Protein AF-A0A4D6WTR0-F1 (afdb_monomer)

Radius of gyration: 11.2 Å; Cα contacts (8 Å, |Δi|>4): 32; chains: 1; bounding box: 31×15×21 Å

Solvent-accessible surface area (backbone atoms only — not comparable to full-atom values): 2485 Å² total; per-residue (Å²): 135,56,77,69,55,55,53,51,46,43,63,72,54,16,53,70,50,24,60,75,37,72,70,33,38,52,52,46,51,53,33,55,75,67,64,45,92,70,70,40,87,106

Nearest PDB structures (foldseek):
  8fom-assembly1_R7  TM=9.722E-01  e=1.100E-02  Thermus thermophilus HB8
  8b7y-assembly1_k  TM=8.998E-01  e=8.924E-03  Escherichia coli K-12
  4v74-assembly1_B2  TM=8.487E-01  e=5.113E-03  Escherichia coli K-12
  3jcn-assembly1_2  TM=9.620E-01  e=1.558E-02  Escherichia coli
  4wt1-assembly2_L5  TM=9.153E-01  e=1.355E-02  Thermus thermophilus HB8

pLDDT: mean 91.19, std 8.65, range [58.62, 98.12]

Secondary structure (DSSP, 8-state):
--HHHHHHHHHHHSHHHHHHSHHHHHHHHHHHHTT-S-SS--

Mean predicted aligned error: 3.69 Å

Organism: NCBI:txid131097

Foldseek 3Di:
DDPVVVVVCCCCFNPVNLVVDPNSVVQLVVCVVVVPPDSGPD

Sequence (42 aa):
MNKGTKLKQLRKSGFRARIKKVSGRRIIKLKRKKQRYQISIH

InterPro domains:
  IPR000271 Large ribosomal subunit protein bL34 [PF00468] (4-40)

Structure (mmCIF, N/CA/C/O backbone):
data_AF-A0A4D6WTR0-F1
#
_entry.id   AF-A0A4D6WTR0-F1
#
loop_
_atom_site.group_PDB
_atom_site.id
_atom_site.type_symbol
_atom_site.label_atom_id
_atom_site.label_alt_id
_atom_site.label_comp_id
_atom_site.label_asym_id
_atom_site.label_entity_id
_atom_site.label_seq_id
_atom_site.pdbx_PDB_ins_code
_atom_site.Cartn_x
_atom_site.Cartn_y
_atom_site.Cartn_z
_atom_site.occupancy
_atom_site.B_iso_or_equiv
_atom_site.auth_seq_id
_atom_site.auth_comp_id
_atom_site.auth_asym_id
_atom_site.auth_atom_id
_atom_site.pdbx_PDB_model_num
ATOM 1 N N . MET A 1 1 ? 20.180 3.544 2.607 1.00 58.62 1 MET A N 1
ATOM 2 C CA . MET A 1 1 ? 19.142 3.037 1.673 1.00 58.62 1 MET A CA 1
ATOM 3 C C . MET A 1 1 ? 19.552 3.388 0.248 1.00 58.62 1 MET A C 1
ATOM 5 O O . MET A 1 1 ? 19.529 4.562 -0.106 1.00 58.62 1 MET A O 1
ATOM 9 N N . ASN A 1 2 ? 19.977 2.404 -0.546 1.00 75.75 2 ASN A N 1
ATOM 10 C CA . ASN A 1 2 ? 20.517 2.646 -1.891 1.00 75.75 2 ASN A CA 1
ATOM 11 C C . ASN A 1 2 ? 19.399 3.068 -2.863 1.00 75.75 2 ASN A C 1
ATOM 13 O O . ASN A 1 2 ? 18.224 2.764 -2.632 1.00 75.75 2 ASN A O 1
ATOM 17 N N . LYS A 1 3 ? 19.745 3.762 -3.959 1.00 72.94 3 LYS A N 1
ATOM 18 C CA . LYS A 1 3 ? 18.772 4.295 -4.940 1.00 72.94 3 LYS A CA 1
ATOM 19 C C . LYS A 1 3 ? 17.791 3.215 -5.446 1.00 72.94 3 LYS A C 1
ATOM 21 O O . LYS A 1 3 ? 16.589 3.462 -5.512 1.00 72.94 3 LYS A O 1
ATOM 26 N N . GLY A 1 4 ? 18.267 1.988 -5.685 1.00 79.06 4 GLY A N 1
ATOM 27 C CA . GLY A 1 4 ? 17.427 0.854 -6.105 1.00 79.06 4 GLY A CA 1
ATOM 28 C C . GLY A 1 4 ? 16.410 0.382 -5.053 1.00 79.06 4 GLY A C 1
ATOM 29 O O . GLY A 1 4 ? 15.285 0.009 -5.392 1.00 79.06 4 GLY A O 1
ATOM 30 N N . THR A 1 5 ? 16.747 0.462 -3.764 1.00 89.31 5 THR A N 1
ATOM 31 C CA . THR A 1 5 ? 15.862 0.034 -2.667 1.00 89.31 5 THR A CA 1
ATOM 32 C C . THR A 1 5 ? 14.676 0.986 -2.499 1.00 89.31 5 THR A C 1
ATOM 34 O O . THR A 1 5 ? 13.555 0.523 -2.290 1.00 89.31 5 THR A O 1
ATOM 37 N N . LYS A 1 6 ? 14.889 2.298 -2.696 1.00 88.62 6 LYS A N 1
ATOM 38 C CA . LYS A 1 6 ? 13.819 3.317 -2.718 1.00 88.62 6 LYS A CA 1
ATOM 39 C C . LYS A 1 6 ? 12.793 3.027 -3.817 1.00 88.62 6 LYS A C 1
ATOM 41 O O . LYS A 1 6 ? 11.591 2.982 -3.560 1.00 88.62 6 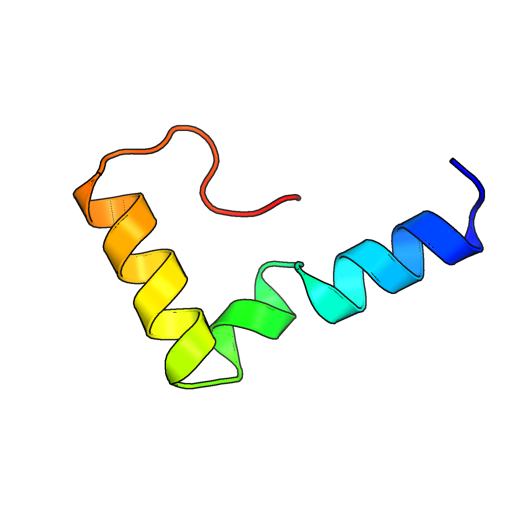LYS A O 1
ATOM 46 N N . LEU A 1 7 ? 13.267 2.737 -5.032 1.00 91.31 7 LEU A N 1
ATOM 47 C CA . LEU A 1 7 ? 12.395 2.409 -6.163 1.00 91.31 7 LEU A CA 1
ATOM 48 C C . LEU A 1 7 ? 11.613 1.105 -5.932 1.00 91.31 7 LEU A C 1
ATOM 50 O O . LEU A 1 7 ? 10.412 1.036 -6.207 1.00 91.31 7 LEU A O 1
ATOM 54 N N . LYS A 1 8 ? 12.269 0.072 -5.388 1.00 91.44 8 LYS A N 1
ATOM 55 C CA . LYS A 1 8 ? 11.616 -1.198 -5.030 1.00 91.44 8 LYS A CA 1
ATOM 56 C C . LYS A 1 8 ? 10.511 -0.982 -3.991 1.00 91.44 8 LYS A C 1
ATOM 58 O O . LYS A 1 8 ? 9.414 -1.520 -4.151 1.00 91.44 8 LYS A O 1
ATOM 63 N N . GLN A 1 9 ? 10.771 -0.173 -2.966 1.00 91.38 9 GLN A N 1
ATOM 64 C CA . GLN A 1 9 ? 9.805 0.147 -1.914 1.00 91.38 9 GLN A CA 1
ATOM 65 C C . GLN A 1 9 ? 8.587 0.899 -2.468 1.00 91.38 9 GLN A C 1
ATOM 67 O O . GLN A 1 9 ? 7.447 0.515 -2.191 1.00 91.38 9 GLN A O 1
ATOM 72 N N . LEU A 1 10 ? 8.802 1.899 -3.325 1.00 91.25 10 LEU A N 1
ATOM 73 C CA . LEU A 1 10 ? 7.729 2.616 -4.021 1.00 91.25 10 LEU A CA 1
ATOM 74 C C . LEU A 1 10 ? 6.850 1.675 -4.855 1.00 91.25 10 LEU A C 1
ATOM 76 O O . LEU A 1 10 ? 5.623 1.708 -4.753 1.00 91.25 10 LEU A O 1
ATOM 80 N N . ARG A 1 11 ? 7.466 0.777 -5.631 1.00 92.00 11 ARG A N 1
ATOM 81 C CA . ARG A 1 11 ? 6.748 -0.187 -6.481 1.00 92.00 11 ARG A CA 1
ATOM 82 C C . ARG A 1 11 ? 5.947 -1.218 -5.687 1.00 92.00 11 ARG A C 1
ATOM 84 O O . ARG A 1 11 ? 4.869 -1.613 -6.123 1.00 92.00 11 ARG A O 1
ATOM 91 N N . LYS A 1 12 ? 6.464 -1.684 -4.547 1.00 91.19 12 LYS A N 1
ATOM 92 C CA . LYS A 1 12 ? 5.808 -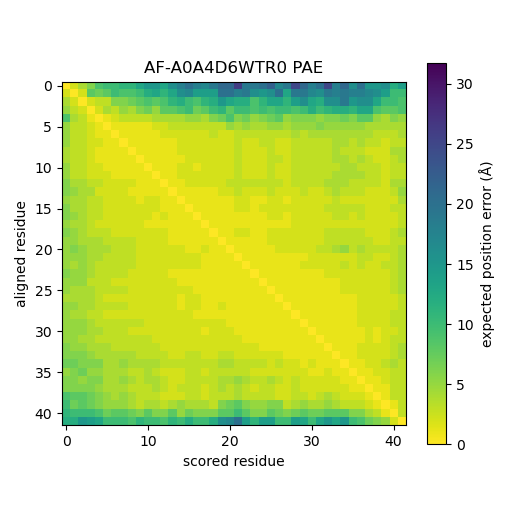2.7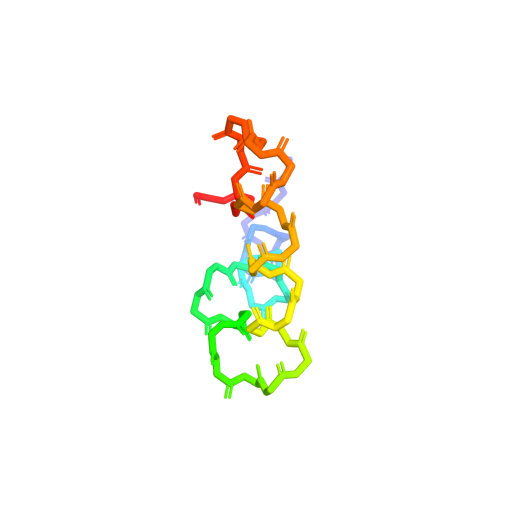26 -3.738 1.00 91.19 12 LYS A CA 1
ATOM 93 C C . LYS A 1 12 ? 4.762 -2.166 -2.780 1.00 91.19 12 LYS A C 1
ATOM 95 O O . LYS A 1 12 ? 3.728 -2.794 -2.565 1.00 91.19 12 LYS A O 1
ATOM 100 N N . SER A 1 13 ? 5.031 -1.005 -2.197 1.00 91.44 13 SER A N 1
ATOM 101 C CA . SER A 1 13 ? 4.279 -0.499 -1.046 1.00 91.44 13 SER A CA 1
ATOM 102 C C . SER A 1 13 ? 3.822 0.953 -1.153 1.00 91.44 13 SER A C 1
ATOM 104 O O . SER A 1 13 ? 3.105 1.405 -0.262 1.00 91.44 13 SER A O 1
ATOM 106 N N . GLY A 1 14 ? 4.163 1.657 -2.235 1.00 93.44 14 GLY A N 1
ATOM 107 C CA . GLY A 1 14 ? 3.701 3.021 -2.476 1.00 93.44 14 GLY A CA 1
ATOM 108 C C . GLY A 1 14 ? 2.191 3.116 -2.710 1.00 93.44 14 GLY A C 1
ATOM 109 O O . GLY A 1 14 ? 1.528 2.146 -3.093 1.00 93.44 14 GLY A O 1
ATOM 110 N N . PH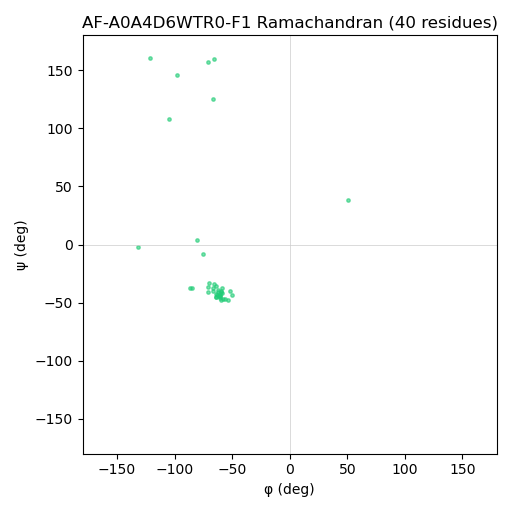E A 1 15 ? 1.643 4.316 -2.511 1.00 94.88 15 PHE A N 1
ATOM 111 C CA . PHE A 1 15 ? 0.204 4.576 -2.581 1.00 94.88 15 PHE A CA 1
ATOM 112 C C . PHE A 1 15 ? -0.433 4.115 -3.900 1.00 94.88 15 PHE A C 1
ATOM 114 O O . PHE A 1 15 ? -1.417 3.373 -3.890 1.00 94.88 15 PHE A O 1
ATOM 121 N N . ARG A 1 16 ? 0.175 4.454 -5.046 1.00 94.31 16 ARG A N 1
ATOM 122 C CA . ARG A 1 16 ? -0.323 4.047 -6.375 1.00 94.31 16 ARG A CA 1
ATOM 123 C C . ARG A 1 16 ? -0.384 2.524 -6.532 1.00 94.31 16 ARG A C 1
ATOM 125 O O . ARG A 1 16 ? -1.366 1.998 -7.055 1.00 94.31 16 ARG A O 1
ATOM 132 N N . ALA A 1 17 ? 0.621 1.805 -6.025 1.00 94.94 17 ALA A N 1
ATOM 133 C CA . ALA A 1 17 ? 0.637 0.343 -6.043 1.00 94.94 17 ALA A CA 1
ATOM 134 C C . ALA A 1 17 ? -0.496 -0.253 -5.187 1.00 94.94 17 ALA A C 1
ATOM 136 O O . ALA A 1 17 ? -1.101 -1.255 -5.573 1.00 94.94 17 ALA A O 1
ATOM 137 N N . ARG A 1 18 ? -0.835 0.389 -4.057 1.00 94.94 18 ARG A N 1
ATOM 138 C CA . ARG A 1 18 ? -1.963 -0.009 -3.200 1.00 94.94 18 ARG A CA 1
ATOM 139 C C . ARG A 1 18 ? -3.322 0.286 -3.844 1.00 94.94 18 ARG 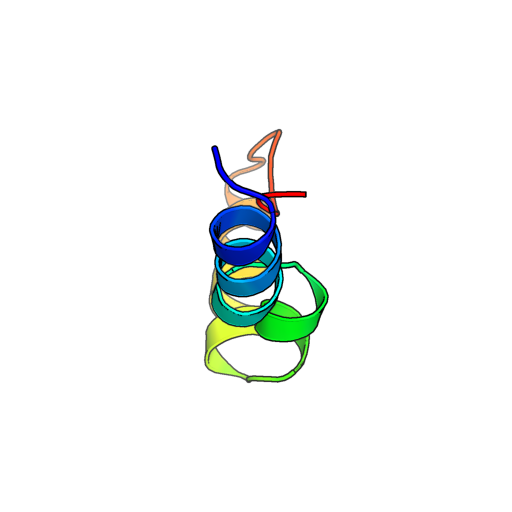A C 1
ATOM 141 O O . ARG A 1 18 ? -4.199 -0.565 -3.776 1.00 94.94 18 ARG A O 1
ATOM 148 N N . ILE A 1 19 ? -3.510 1.429 -4.503 1.00 95.69 19 ILE A N 1
ATOM 149 C CA . ILE A 1 19 ? -4.805 1.790 -5.111 1.00 95.69 19 ILE A CA 1
ATOM 150 C C . ILE A 1 19 ? -5.146 0.928 -6.336 1.00 95.69 19 ILE A C 1
ATOM 152 O O . ILE A 1 19 ? -6.318 0.601 -6.543 1.00 95.69 19 ILE A O 1
ATOM 156 N N . LYS A 1 20 ? -4.141 0.500 -7.113 1.00 96.88 20 LYS A N 1
ATOM 157 C CA . LYS A 1 20 ? -4.349 -0.295 -8.335 1.00 96.88 20 LYS A CA 1
ATOM 158 C C . LYS A 1 20 ? -5.087 -1.616 -8.075 1.00 96.88 20 LYS A C 1
ATOM 160 O O . LYS A 1 20 ? -5.972 -1.982 -8.842 1.00 96.88 20 LYS A O 1
ATOM 165 N N . LYS A 1 21 ? -4.756 -2.331 -6.992 1.00 96.31 21 LYS A N 1
ATOM 166 C CA . LYS A 1 21 ? -5.348 -3.643 -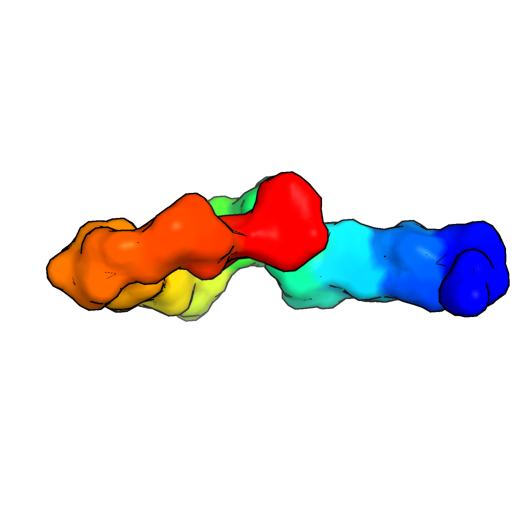6.667 1.00 96.31 21 LYS A CA 1
ATOM 167 C C . LYS A 1 21 ? -6.485 -3.532 -5.651 1.00 96.31 21 LYS A C 1
ATOM 169 O O . LYS A 1 21 ? -6.405 -2.755 -4.704 1.00 96.31 21 LYS A O 1
ATOM 174 N N . VAL A 1 22 ? -7.495 -4.396 -5.778 1.00 98.12 22 VAL A N 1
ATOM 175 C CA . VAL A 1 22 ? -8.621 -4.486 -4.825 1.00 98.12 22 VAL A CA 1
ATOM 176 C C . VAL A 1 22 ? -8.125 -4.726 -3.393 1.00 98.12 22 VAL A C 1
ATOM 178 O O . VAL A 1 22 ? -8.531 -4.023 -2.469 1.00 98.12 22 VAL A O 1
ATOM 181 N N . SER A 1 23 ? -7.197 -5.670 -3.204 1.00 96.56 23 SER A N 1
ATOM 182 C CA . SER A 1 23 ? -6.609 -5.979 -1.893 1.00 96.56 23 SER A CA 1
ATOM 183 C C . SER A 1 23 ? -5.844 -4.794 -1.294 1.00 96.56 23 SER A C 1
ATOM 185 O O . SER A 1 23 ? -5.966 -4.507 -0.105 1.00 96.56 23 SER A O 1
ATOM 187 N N . GLY A 1 24 ? -5.114 -4.041 -2.119 1.00 96.25 24 GLY A N 1
ATOM 188 C CA . GLY A 1 24 ? -4.421 -2.834 -1.681 1.00 96.25 24 GLY A CA 1
ATOM 189 C C . GLY A 1 24 ? -5.385 -1.719 -1.262 1.00 96.25 24 GLY A C 1
ATOM 190 O O . GLY A 1 24 ? -5.172 -1.096 -0.220 1.00 96.25 24 GLY A O 1
ATOM 191 N N . ARG A 1 25 ? -6.500 -1.533 -1.985 1.00 97.31 25 ARG A N 1
ATOM 192 C CA . ARG A 1 25 ? -7.569 -0.600 -1.585 1.00 97.31 25 ARG A CA 1
ATOM 193 C C . ARG A 1 25 ? -8.167 -0.966 -0.228 1.00 97.31 25 ARG A C 1
ATOM 195 O O . ARG A 1 25 ? -8.384 -0.075 0.590 1.00 97.31 25 ARG A O 1
ATOM 202 N N . ARG A 1 26 ? -8.387 -2.259 0.046 1.00 98.00 26 ARG A N 1
ATOM 203 C CA . ARG A 1 26 ? -8.878 -2.738 1.354 1.00 98.00 26 ARG A CA 1
ATOM 204 C C . ARG A 1 26 ? -7.919 -2.372 2.493 1.00 98.00 26 ARG A C 1
ATOM 206 O O . ARG A 1 26 ? -8.371 -1.865 3.515 1.00 98.00 26 ARG A O 1
ATOM 213 N N . ILE A 1 27 ? -6.607 -2.527 2.293 1.00 95.88 27 ILE A N 1
ATOM 214 C CA . ILE A 1 27 ? -5.584 -2.137 3.283 1.00 95.88 27 ILE A CA 1
ATOM 215 C C . ILE A 1 27 ? -5.646 -0.634 3.586 1.00 95.88 27 ILE A C 1
ATOM 217 O O . ILE A 1 27 ? -5.637 -0.234 4.749 1.00 95.88 27 ILE A O 1
ATOM 221 N N . ILE A 1 28 ? -5.743 0.205 2.550 1.00 96.06 28 ILE A N 1
ATOM 222 C CA . ILE A 1 28 ? -5.834 1.663 2.711 1.00 96.06 28 ILE A CA 1
ATOM 223 C C . ILE A 1 28 ? -7.115 2.057 3.457 1.00 96.06 28 ILE A C 1
ATOM 225 O O . ILE A 1 28 ? -7.055 2.872 4.376 1.00 96.06 28 ILE A O 1
ATOM 229 N N . LYS A 1 29 ? -8.260 1.442 3.126 1.00 97.19 29 LYS A N 1
ATOM 230 C CA . LYS A 1 29 ? -9.526 1.663 3.845 1.00 97.19 29 LYS A CA 1
ATOM 231 C C . LYS A 1 29 ? -9.421 1.275 5.322 1.00 97.19 29 LYS A C 1
ATOM 233 O O . LYS A 1 29 ? -9.839 2.049 6.176 1.00 97.19 29 LYS A O 1
ATOM 238 N N . LEU A 1 30 ? -8.811 0.130 5.632 1.00 97.19 30 LEU A N 1
ATOM 239 C CA . LEU A 1 30 ? -8.601 -0.310 7.013 1.00 97.19 30 LEU A CA 1
ATOM 240 C C . LEU A 1 30 ? -7.720 0.675 7.793 1.00 97.19 30 LEU A C 1
ATOM 242 O O . LEU A 1 30 ? -8.045 1.029 8.923 1.00 97.19 30 LEU A O 1
ATOM 246 N N . LYS A 1 31 ? -6.621 1.146 7.190 1.00 96.12 31 LYS A N 1
ATOM 247 C CA . LYS A 1 31 ? -5.738 2.144 7.809 1.00 96.12 31 LYS A CA 1
ATOM 248 C C . LYS A 1 31 ? -6.450 3.473 8.078 1.00 96.12 31 LYS A C 1
ATOM 250 O O . LYS A 1 31 ? -6.251 4.036 9.149 1.00 96.12 31 LYS A O 1
ATOM 255 N N . ARG A 1 32 ? -7.294 3.933 7.144 1.00 95.69 32 ARG A N 1
ATOM 256 C CA . ARG A 1 32 ? -8.143 5.127 7.313 1.00 95.69 32 ARG A CA 1
ATOM 257 C C . ARG A 1 32 ? -9.167 4.949 8.433 1.00 95.69 32 ARG A C 1
ATOM 259 O O . ARG A 1 32 ? -9.279 5.827 9.273 1.00 95.69 32 ARG A O 1
ATOM 266 N N . LYS A 1 33 ? -9.844 3.794 8.498 1.00 97.81 33 LYS A N 1
ATOM 267 C CA . LYS A 1 33 ? -10.785 3.468 9.586 1.00 97.81 33 LYS A CA 1
ATOM 268 C C . LYS A 1 33 ? -10.099 3.487 10.956 1.00 97.81 33 LYS A C 1
ATOM 270 O O . LYS A 1 33 ? -10.682 3.942 11.924 1.00 97.81 33 LYS A O 1
ATOM 275 N N . LYS A 1 34 ? -8.849 3.021 11.019 1.00 97.06 34 LYS A N 1
ATOM 276 C CA . LYS 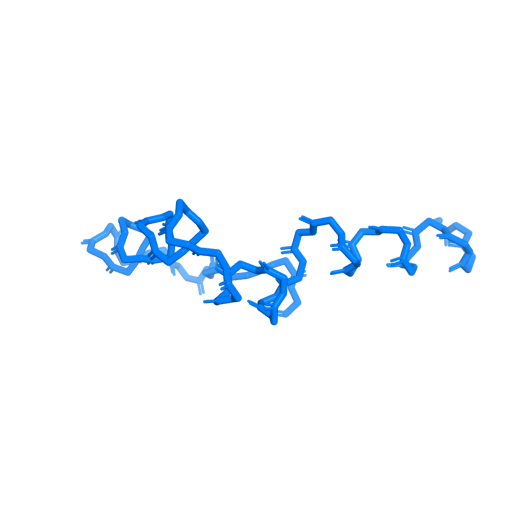A 1 34 ? -8.004 3.064 12.224 1.00 97.06 34 LYS A CA 1
ATOM 277 C C . LYS A 1 34 ? -7.343 4.428 12.472 1.00 97.06 34 LYS A C 1
ATOM 279 O O . LYS A 1 34 ? -6.496 4.504 13.353 1.00 97.06 34 LYS A O 1
ATOM 284 N N . GLN A 1 35 ? -7.643 5.443 11.656 1.00 96.25 35 GLN A N 1
ATOM 285 C CA . GLN A 1 35 ? -7.101 6.802 11.766 1.00 96.25 35 GLN A CA 1
ATOM 286 C C . GLN A 1 35 ? -5.569 6.842 11.887 1.00 96.25 35 GLN A C 1
ATOM 288 O O . GLN A 1 35 ? -4.989 7.626 12.632 1.00 96.25 35 GLN A O 1
ATOM 293 N N . ARG A 1 36 ? -4.875 5.966 11.149 1.00 96.12 36 ARG A N 1
ATOM 294 C CA . ARG A 1 36 ? -3.408 5.961 11.154 1.00 96.12 36 ARG A CA 1
ATOM 295 C C . ARG A 1 36 ? -2.897 7.248 10.511 1.00 96.12 36 ARG A C 1
ATOM 297 O O . ARG A 1 36 ? -3.202 7.486 9.346 1.00 96.12 36 ARG A O 1
ATOM 304 N N . TYR A 1 37 ? -2.047 7.980 11.233 1.00 94.00 37 TYR A N 1
ATOM 305 C CA . TYR A 1 37 ? -1.348 9.167 10.727 1.00 94.00 37 TYR A CA 1
ATOM 306 C C . TYR A 1 37 ? -0.654 8.892 9.380 1.00 94.00 37 TYR A C 1
ATOM 308 O O . TYR A 1 37 ? -0.807 9.647 8.426 1.00 94.00 37 TYR A O 1
ATOM 316 N N . GLN A 1 38 ? 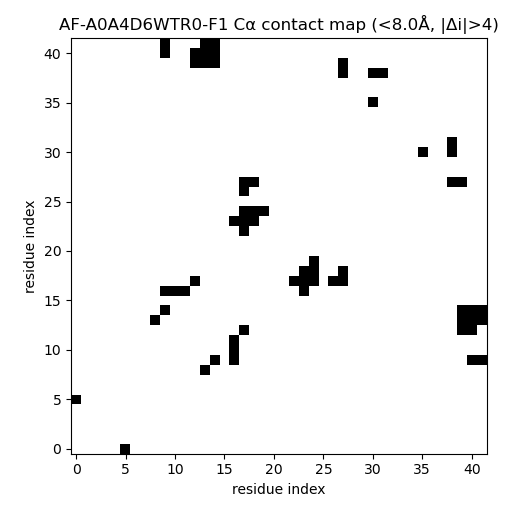0.014 7.736 9.252 1.00 92.75 38 GLN A N 1
ATOM 317 C CA . GLN A 1 38 ? 0.626 7.292 7.995 1.00 92.75 38 GLN A CA 1
ATOM 318 C C . GLN A 1 38 ? -0.160 6.170 7.303 1.00 92.75 38 GLN A C 1
ATOM 320 O O . GLN A 1 38 ? -0.152 4.986 7.684 1.00 92.75 38 GLN A O 1
ATOM 325 N N . ILE A 1 39 ? -0.809 6.535 6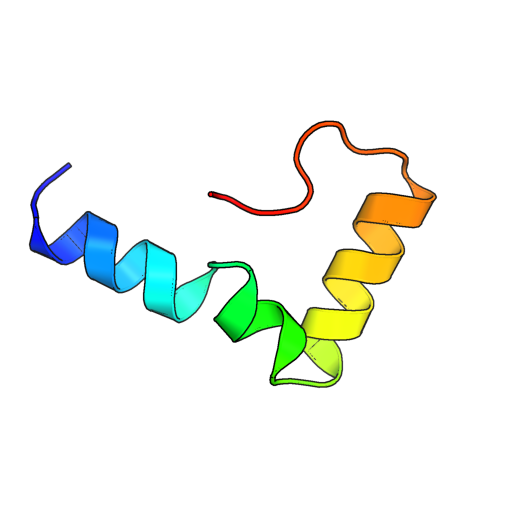.199 1.00 90.69 39 ILE A N 1
ATOM 326 C CA . ILE A 1 39 ? -1.616 5.618 5.389 1.00 90.69 39 ILE A CA 1
ATOM 327 C C . ILE A 1 39 ? -0.741 4.887 4.351 1.00 90.69 39 ILE A C 1
ATOM 329 O O . ILE A 1 39 ? -0.894 3.679 4.139 1.00 90.69 39 ILE A O 1
ATOM 333 N N . SER A 1 40 ? 0.235 5.588 3.775 1.00 88.81 40 SER A N 1
ATOM 334 C CA . SER A 1 40 ? 1.212 5.107 2.790 1.00 88.81 40 SER A CA 1
ATOM 335 C C . SER A 1 40 ? 2.639 5.291 3.324 1.00 88.81 40 SER A C 1
ATOM 337 O O . SER A 1 40 ? 2.845 6.047 4.264 1.00 88.81 40 SER A O 1
ATOM 339 N N . ILE A 1 41 ? 3.604 4.556 2.757 1.00 79.50 41 ILE A N 1
ATOM 340 C CA . ILE A 1 41 ? 5.042 4.636 3.106 1.00 79.50 41 ILE A CA 1
ATOM 341 C C . ILE A 1 41 ? 5.706 5.899 2.520 1.00 79.50 41 ILE A C 1
ATOM 343 O O . ILE A 1 41 ? 6.852 6.206 2.826 1.00 79.50 41 ILE A O 1
ATOM 347 N N . HIS A 1 42 ? 4.971 6.623 1.680 1.00 66.94 42 HIS A N 1
ATOM 348 C CA . HIS A 1 42 ? 5.375 7.869 1.052 1.00 66.94 42 HIS A CA 1
ATOM 349 C C . HIS A 1 42 ? 4.243 8.874 1.151 1.00 66.94 42 HIS A C 1
ATOM 351 O O . HIS A 1 42 ? 3.077 8.391 1.078 1.00 66.94 42 HIS A O 1
#